Protein AF-A0A379AK02-F1 (afdb_monomer_lite)

Organism: Enterobacter agglomerans (NCBI:txid549)

Sequence (71 aa):
MRRGIFIRHYLPELAGVPDSDIHQPHVWAEKHHKKLDYPAPIVDHKVARKKTLDAFERAKSAGLRASKEPE

Structure (mmCIF, N/CA/C/O backbone):
data_AF-A0A379AK02-F1
#
_entry.id   AF-A0A379AK02-F1
#
loop_
_atom_site.group_PDB
_atom_site.id
_atom_site.type_symbol
_atom_site.label_atom_id
_atom_site.label_alt_id
_atom_site.label_comp_id
_atom_site.label_asym_id
_atom_site.label_entity_id
_atom_site.label_seq_id
_atom_site.pdbx_PDB_ins_code
_atom_site.Cartn_x
_atom_site.Cartn_y
_atom_site.Cartn_z
_atom_site.occupancy
_atom_site.B_iso_or_equiv
_atom_site.auth_seq_id
_atom_site.auth_comp_id
_atom_site.auth_asym_id
_atom_site.auth_atom_id
_atom_site.pdbx_PDB_model_num
ATOM 1 N N . MET A 1 1 ? -15.230 13.184 -0.019 1.00 52.88 1 MET A N 1
ATOM 2 C CA . MET A 1 1 ? -14.484 11.965 0.371 1.00 52.88 1 MET A CA 1
ATOM 3 C C . MET A 1 1 ? -15.276 10.749 -0.093 1.00 52.88 1 MET A C 1
ATOM 5 O O . MET A 1 1 ? -16.484 10.725 0.111 1.00 52.88 1 MET A O 1
ATOM 9 N N . ARG A 1 2 ? -14.656 9.797 -0.804 1.00 64.62 2 ARG A N 1
ATOM 10 C CA . ARG A 1 2 ? -15.344 8.570 -1.252 1.00 64.62 2 ARG A CA 1
ATOM 11 C C . ARG A 1 2 ? -15.456 7.627 -0.047 1.00 64.62 2 ARG A C 1
ATOM 13 O O . ARG A 1 2 ? -14.435 7.257 0.508 1.00 64.62 2 ARG A O 1
ATOM 20 N N . ARG A 1 3 ? -16.675 7.249 0.348 1.00 74.38 3 ARG A N 1
ATOM 21 C CA . ARG A 1 3 ? -17.007 6.518 1.596 1.00 74.38 3 ARG A CA 1
ATOM 22 C C . ARG A 1 3 ? -16.547 5.047 1.668 1.00 74.38 3 ARG A C 1
ATOM 24 O O . ARG A 1 3 ? -17.169 4.241 2.343 1.00 74.38 3 ARG A O 1
ATOM 31 N N . GLY A 1 4 ? -15.555 4.635 0.876 1.00 83.06 4 GLY A N 1
ATOM 32 C CA . GLY A 1 4 ? -15.063 3.248 0.879 1.00 83.06 4 GLY A CA 1
ATOM 33 C C . GLY A 1 4 ? -16.097 2.151 0.566 1.00 83.06 4 GLY A C 1
ATOM 34 O O . GLY A 1 4 ? -15.784 0.981 0.746 1.00 83.06 4 GLY A O 1
ATOM 35 N N . ILE A 1 5 ? -17.307 2.495 0.093 1.00 87.31 5 ILE A N 1
ATOM 36 C CA . ILE A 1 5 ? -18.444 1.562 -0.056 1.00 87.31 5 ILE A CA 1
ATOM 37 C C . ILE A 1 5 ? -18.069 0.362 -0.929 1.00 87.31 5 ILE A C 1
ATOM 39 O O . ILE A 1 5 ? -18.357 -0.772 -0.572 1.00 87.31 5 ILE A O 1
ATOM 43 N N . PHE A 1 6 ? -17.378 0.612 -2.043 1.00 91.06 6 PHE A N 1
ATOM 44 C CA . PHE A 1 6 ? -16.886 -0.443 -2.926 1.00 91.06 6 PHE A CA 1
ATOM 45 C C . PHE A 1 6 ? -15.920 -1.388 -2.197 1.00 91.06 6 PHE A C 1
ATOM 47 O O . PHE A 1 6 ? -16.104 -2.595 -2.235 1.00 91.06 6 PHE A O 1
ATOM 54 N N . ILE A 1 7 ? -14.931 -0.841 -1.482 1.00 91.31 7 ILE A N 1
ATOM 55 C CA . ILE A 1 7 ? -13.927 -1.636 -0.762 1.00 91.31 7 ILE A CA 1
ATOM 56 C C . ILE A 1 7 ? -14.611 -2.517 0.282 1.00 91.31 7 ILE A C 1
ATOM 58 O O . ILE A 1 7 ? -14.381 -3.715 0.295 1.00 91.31 7 ILE A O 1
ATOM 62 N N . ARG A 1 8 ? -15.512 -1.957 1.094 1.00 91.06 8 ARG A N 1
ATOM 63 C CA . ARG A 1 8 ? -16.216 -2.713 2.143 1.00 91.06 8 ARG A CA 1
ATOM 64 C C . ARG A 1 8 ? -17.196 -3.752 1.606 1.00 91.06 8 ARG A C 1
ATOM 66 O O . ARG A 1 8 ? -17.494 -4.710 2.306 1.00 91.06 8 ARG A O 1
ATOM 73 N N . HIS A 1 9 ? -17.719 -3.552 0.398 1.00 92.12 9 HIS A N 1
ATOM 74 C CA . HIS A 1 9 ? -18.590 -4.534 -0.239 1.00 92.12 9 HIS A CA 1
ATOM 75 C C . HIS A 1 9 ? -17.817 -5.797 -0.638 1.00 92.12 9 HIS A C 1
ATOM 77 O O . HIS A 1 9 ? -18.315 -6.898 -0.437 1.00 92.12 9 HIS A O 1
ATOM 83 N N . TYR A 1 10 ? -16.604 -5.635 -1.175 1.00 94.44 10 TYR A N 1
ATOM 84 C CA . TYR A 1 10 ? -15.782 -6.756 -1.645 1.00 94.44 10 TYR A CA 1
ATOM 85 C C . TYR A 1 10 ? -14.796 -7.291 -0.598 1.00 94.44 10 TYR A C 1
ATOM 87 O O . TYR A 1 10 ? -14.363 -8.431 -0.718 1.0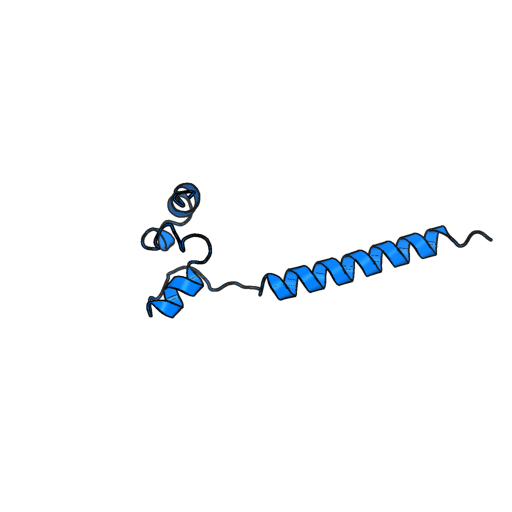0 94.44 10 TYR A O 1
ATOM 95 N N . LEU A 1 11 ? -14.450 -6.487 0.408 1.00 93.38 11 LEU A N 1
ATOM 96 C CA . LEU A 1 11 ? -13.521 -6.810 1.493 1.00 93.38 11 LEU A CA 1
ATOM 97 C C . LEU A 1 11 ? -14.211 -6.537 2.844 1.00 93.38 11 LEU A C 1
ATOM 99 O O . LEU A 1 11 ? -13.974 -5.489 3.466 1.00 93.38 11 LEU A O 1
ATOM 103 N N . PRO A 1 12 ? -15.129 -7.420 3.286 1.00 92.69 12 PRO A N 1
ATOM 104 C CA . PRO A 1 12 ? -15.872 -7.244 4.534 1.00 92.69 12 PRO A CA 1
ATOM 105 C C . PRO A 1 12 ? -14.966 -7.196 5.773 1.00 92.69 12 PRO A C 1
ATOM 107 O O . PRO A 1 12 ? -15.322 -6.557 6.764 1.00 92.69 12 PRO A O 1
ATOM 110 N N . GLU A 1 13 ? -13.768 -7.780 5.713 1.00 93.12 13 GLU A N 1
ATOM 111 C CA . GLU A 1 13 ? -12.748 -7.701 6.763 1.00 93.12 13 GLU A CA 1
ATOM 112 C C . GLU A 1 13 ? -12.288 -6.258 7.058 1.00 93.12 13 GLU A C 1
ATOM 114 O O . GLU A 1 13 ? -11.801 -5.966 8.151 1.00 93.12 13 GLU A O 1
ATOM 119 N N . LEU A 1 14 ? -12.498 -5.325 6.119 1.00 92.31 14 LEU A N 1
ATOM 120 C CA . LEU A 1 14 ? -12.179 -3.900 6.266 1.00 92.31 14 LEU A CA 1
ATOM 121 C C . LEU A 1 14 ? -13.384 -3.038 6.681 1.00 92.31 14 LEU A C 1
ATOM 123 O O . LEU A 1 14 ? -13.266 -1.812 6.763 1.00 92.31 14 LEU A O 1
ATOM 127 N N . ALA A 1 15 ? -14.546 -3.635 6.967 1.00 89.88 15 ALA A N 1
ATOM 128 C CA . ALA A 1 15 ? -15.763 -2.889 7.304 1.00 89.88 15 ALA A CA 1
ATOM 129 C C . ALA A 1 15 ? -15.616 -2.000 8.554 1.00 89.88 15 ALA A C 1
ATOM 131 O O . ALA A 1 15 ? -16.249 -0.948 8.636 1.00 89.88 15 ALA A O 1
ATOM 132 N N . GLY A 1 16 ? -14.756 -2.397 9.499 1.00 88.25 16 GLY A N 1
ATOM 133 C CA . GLY A 1 16 ? -14.467 -1.646 10.724 1.00 88.25 16 GLY A CA 1
ATOM 134 C C . GLY A 1 16 ? -13.474 -0.488 10.566 1.00 88.25 16 GLY A C 1
ATOM 135 O O . GLY A 1 16 ? -13.259 0.251 11.526 1.00 88.25 16 GLY A O 1
ATOM 136 N N . VAL A 1 17 ? -12.859 -0.318 9.390 1.00 91.00 17 VAL A N 1
ATOM 137 C CA . VAL A 1 17 ? -11.870 0.744 9.140 1.00 91.00 17 VAL A CA 1
ATOM 138 C C . VAL A 1 17 ? -12.587 2.046 8.766 1.00 91.00 17 VAL A C 1
ATOM 140 O O . VAL A 1 17 ? -13.402 2.016 7.842 1.00 91.00 17 VAL A O 1
ATOM 143 N N . PRO A 1 18 ? -12.297 3.196 9.408 1.00 91.25 18 PRO A N 1
ATOM 144 C CA . PRO A 1 18 ? -12.910 4.487 9.086 1.00 91.25 18 PRO A CA 1
ATOM 145 C C . PRO A 1 18 ? -12.741 4.904 7.618 1.00 91.25 18 PRO A C 1
ATOM 147 O O . PRO A 1 18 ? -11.749 4.575 6.974 1.00 91.25 18 PRO A O 1
ATOM 150 N N . ASP A 1 19 ? -13.683 5.692 7.091 1.00 90.44 19 ASP A N 1
ATOM 151 C CA . ASP A 1 19 ? -13.676 6.146 5.687 1.00 90.44 19 ASP A CA 1
ATOM 152 C C . ASP A 1 19 ? -12.388 6.891 5.298 1.00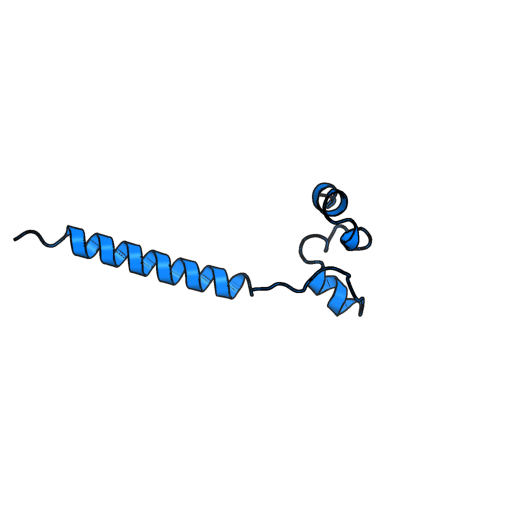 90.44 19 ASP A C 1
ATOM 154 O O . ASP A 1 19 ? -11.941 6.794 4.157 1.00 90.44 19 ASP A O 1
ATOM 158 N N . SER A 1 20 ? -11.784 7.620 6.239 1.00 89.31 20 SER A N 1
ATOM 159 C CA . SER A 1 20 ? -10.529 8.354 6.033 1.00 89.31 20 SER A CA 1
ATOM 160 C C . SER A 1 20 ? -9.335 7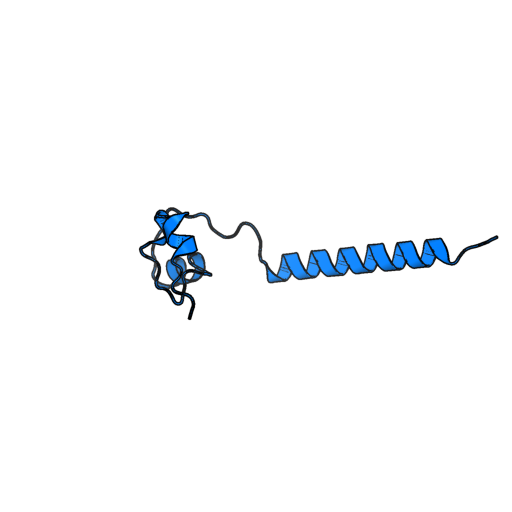.436 5.767 1.00 89.31 20 SER A C 1
ATOM 162 O O . SER A 1 20 ? -8.419 7.818 5.042 1.00 89.31 20 SER A O 1
ATOM 164 N N . ASP A 1 21 ? -9.365 6.222 6.318 1.00 91.56 21 ASP A N 1
ATOM 165 C CA . ASP A 1 21 ? -8.238 5.291 6.336 1.00 91.56 21 ASP A CA 1
ATOM 166 C C . ASP A 1 21 ? -8.488 4.029 5.500 1.00 91.56 21 ASP A C 1
ATOM 168 O O . ASP A 1 21 ? -7.597 3.195 5.349 1.00 91.56 21 ASP A O 1
ATOM 172 N N . ILE A 1 22 ? -9.671 3.891 4.891 1.00 91.81 22 ILE A N 1
ATOM 173 C CA . ILE A 1 22 ? -10.056 2.704 4.109 1.00 91.81 22 ILE A CA 1
ATOM 174 C C . ILE A 1 22 ? -9.116 2.421 2.924 1.00 91.81 22 ILE A C 1
ATOM 176 O O . ILE A 1 22 ? -9.022 1.291 2.456 1.00 91.81 22 ILE A O 1
ATOM 180 N N . HIS A 1 23 ? -8.394 3.436 2.439 1.00 90.75 23 HIS A N 1
ATOM 181 C CA . HIS A 1 23 ? -7.385 3.291 1.386 1.00 90.75 23 HIS A CA 1
ATOM 182 C C . HIS A 1 23 ? -6.019 2.815 1.903 1.00 90.75 23 HIS A C 1
ATOM 184 O O . HIS A 1 23 ? -5.203 2.343 1.115 1.00 90.75 23 HIS A O 1
ATOM 190 N N . GLN A 1 24 ? -5.759 2.945 3.204 1.00 91.62 24 GLN A N 1
ATOM 191 C CA . GLN A 1 24 ? -4.523 2.527 3.869 1.00 91.62 24 GLN A CA 1
ATOM 192 C C . GLN A 1 24 ? -4.849 1.850 5.214 1.00 91.62 24 GLN A C 1
ATOM 194 O O . GLN A 1 24 ? -4.428 2.323 6.271 1.00 91.62 24 GLN A O 1
ATOM 199 N N . PRO A 1 25 ? -5.591 0.725 5.196 1.00 93.25 25 PRO A N 1
ATOM 200 C CA . PRO A 1 25 ? -6.120 0.115 6.415 1.00 93.25 25 PRO A CA 1
ATOM 201 C C . PRO A 1 25 ? -5.017 -0.376 7.363 1.00 93.25 25 PRO A C 1
ATOM 203 O O . PRO A 1 25 ? -5.194 -0.348 8.576 1.00 93.25 25 PRO A O 1
ATOM 206 N N . HIS A 1 26 ? -3.857 -0.763 6.822 1.00 92.00 26 HIS A N 1
ATOM 207 C CA . HIS A 1 26 ? -2.684 -1.178 7.592 1.00 92.00 26 HIS A CA 1
ATOM 208 C C . HIS A 1 26 ? -2.120 -0.045 8.466 1.00 92.00 26 HIS A C 1
ATOM 210 O O . HIS A 1 26 ? -1.852 -0.275 9.638 1.00 92.00 26 HIS A O 1
ATOM 216 N N . VAL A 1 27 ? -2.027 1.187 7.946 1.00 92.06 27 VAL A N 1
ATOM 217 C CA . VAL A 1 27 ? -1.532 2.352 8.709 1.00 92.06 27 VAL A CA 1
ATOM 218 C C . VAL A 1 27 ? -2.451 2.647 9.891 1.00 92.06 27 VAL A C 1
ATOM 220 O O . VAL A 1 27 ? -1.998 2.916 11.004 1.00 92.06 27 VAL A O 1
ATOM 223 N N . TRP A 1 28 ? -3.762 2.571 9.663 1.00 94.12 28 TRP A N 1
ATOM 224 C CA . TRP A 1 28 ? -4.747 2.726 10.726 1.00 94.12 28 TRP A CA 1
ATOM 225 C C . TRP A 1 28 ? -4.650 1.599 11.755 1.00 94.12 28 TRP A C 1
ATOM 227 O O . TRP A 1 28 ? -4.619 1.860 12.956 1.00 94.12 28 TRP A O 1
ATOM 237 N N . ALA A 1 29 ? -4.535 0.353 11.303 1.00 93.19 29 ALA A N 1
ATOM 238 C CA . ALA A 1 29 ? -4.411 -0.802 12.181 1.00 93.19 29 ALA A CA 1
ATOM 239 C C . ALA A 1 29 ? -3.184 -0.701 13.100 1.00 93.19 29 ALA A C 1
ATOM 241 O O . ALA A 1 29 ? -3.311 -0.897 14.309 1.00 93.19 29 ALA A O 1
ATOM 242 N N . GLU A 1 30 ? -2.031 -0.307 12.556 1.00 92.69 30 GLU A N 1
ATOM 243 C CA . GLU A 1 30 ? -0.802 -0.077 13.322 1.00 92.69 30 GLU A CA 1
ATOM 244 C C . GLU A 1 30 ? -0.972 1.042 14.354 1.00 92.69 30 GLU A C 1
ATOM 246 O O . GLU A 1 30 ? -0.675 0.847 15.533 1.00 92.69 30 GLU A O 1
ATOM 251 N N . LYS A 1 31 ? -1.521 2.190 13.938 1.00 93.31 31 LYS A N 1
ATOM 252 C CA . LYS A 1 31 ? -1.744 3.349 14.818 1.00 93.31 31 LYS A CA 1
ATOM 253 C C . LYS A 1 31 ? -2.709 3.052 15.967 1.00 93.31 31 LYS A C 1
ATOM 255 O O . LYS A 1 31 ? -2.576 3.619 17.048 1.00 93.31 31 LYS A O 1
ATOM 260 N N . HIS A 1 32 ? -3.698 2.196 15.727 1.00 91.62 32 HIS A N 1
ATOM 261 C CA . HIS A 1 32 ? -4.734 1.849 16.698 1.00 91.62 32 HIS A CA 1
ATOM 262 C C . HIS A 1 32 ? -4.474 0.515 17.418 1.00 91.62 32 HIS A C 1
ATOM 264 O O . HIS A 1 32 ? -5.338 0.064 18.173 1.00 91.62 32 HIS A O 1
ATOM 270 N N . HIS A 1 33 ? -3.315 -0.118 17.192 1.00 91.19 33 HIS A N 1
ATOM 271 C CA . HIS A 1 33 ? -2.968 -1.446 17.712 1.00 91.19 33 HIS A CA 1
ATOM 272 C C . HIS A 1 33 ? -4.064 -2.498 17.459 1.00 91.19 33 HIS A C 1
ATOM 274 O O . HIS A 1 33 ? -4.371 -3.339 18.308 1.00 91.19 33 HIS A O 1
ATOM 280 N N . LYS A 1 34 ? -4.691 -2.435 16.281 1.00 90.56 34 LYS A N 1
ATOM 281 C CA . LYS A 1 34 ? -5.716 -3.381 15.832 1.00 90.56 34 LYS A CA 1
ATOM 282 C C . LYS A 1 34 ? -5.084 -4.420 14.919 1.00 90.56 34 LYS A C 1
ATOM 284 O O . LYS A 1 34 ? -4.297 -4.092 14.040 1.00 90.56 34 LYS A O 1
ATOM 289 N N . LYS A 1 35 ? -5.475 -5.680 15.091 1.00 90.00 35 LYS A N 1
ATOM 290 C CA . LYS A 1 35 ? -5.186 -6.730 14.115 1.00 90.00 35 LYS A CA 1
ATOM 291 C C . LYS A 1 35 ? -6.306 -6.742 13.078 1.00 90.00 35 LYS A C 1
ATOM 293 O O . LYS A 1 35 ? -7.472 -6.846 13.454 1.00 90.00 35 LYS A O 1
ATOM 298 N N . LEU A 1 36 ? -5.947 -6.627 11.805 1.00 90.94 36 LEU A N 1
ATOM 299 C CA . LEU A 1 36 ? -6.868 -6.838 10.692 1.00 90.94 36 LEU A CA 1
ATOM 300 C C . LEU A 1 36 ? -6.711 -8.261 10.170 1.00 90.94 36 LEU A C 1
ATOM 302 O O . LEU A 1 36 ? -5.595 -8.778 10.117 1.00 90.94 36 LEU A O 1
ATOM 306 N N . ASP A 1 37 ? -7.815 -8.852 9.727 1.00 92.44 37 ASP A N 1
ATOM 307 C CA . ASP A 1 37 ? -7.802 -10.080 8.923 1.00 92.44 37 ASP A CA 1
ATOM 308 C C . ASP A 1 37 ? -7.549 -9.758 7.438 1.00 92.44 37 ASP A C 1
ATOM 310 O O . ASP A 1 37 ? -8.138 -10.329 6.531 1.00 92.44 37 ASP A O 1
ATOM 314 N N . TYR A 1 38 ? -6.698 -8.758 7.203 1.00 92.62 38 TYR A N 1
ATOM 315 C CA . TYR A 1 38 ? -6.310 -8.263 5.892 1.00 92.62 38 TYR A CA 1
ATOM 316 C C . TYR A 1 38 ? -4.782 -8.163 5.855 1.00 92.62 38 TYR A C 1
ATOM 318 O O . TYR A 1 38 ? -4.187 -7.646 6.810 1.00 92.62 38 TYR A O 1
ATOM 326 N N . PRO A 1 39 ? -4.122 -8.657 4.795 1.00 92.12 39 PRO A N 1
ATOM 327 C CA . PRO A 1 39 ? -2.671 -8.724 4.751 1.00 92.12 39 PRO A CA 1
ATOM 328 C C . PRO A 1 39 ? -2.023 -7.336 4.741 1.00 92.12 39 PRO A C 1
ATOM 330 O O . PRO A 1 39 ? -2.575 -6.349 4.244 1.00 92.12 39 PR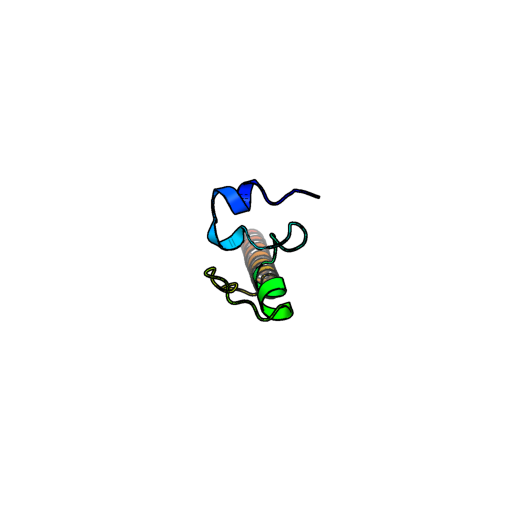O A O 1
ATOM 333 N N . ALA A 1 40 ? -0.794 -7.280 5.252 1.00 91.44 40 ALA A N 1
ATOM 334 C CA . ALA A 1 40 ? 0.059 -6.113 5.091 1.00 91.44 40 ALA A CA 1
ATOM 335 C C . ALA A 1 40 ? 0.404 -5.889 3.603 1.00 91.44 40 ALA A C 1
ATOM 337 O O . ALA A 1 40 ? 0.403 -6.843 2.815 1.00 91.44 40 ALA A O 1
ATOM 338 N N . PRO A 1 41 ? 0.728 -4.648 3.196 1.00 93.06 41 PRO A N 1
ATOM 339 C CA . PRO A 1 41 ? 1.190 -4.373 1.842 1.00 93.06 41 PRO A CA 1
ATOM 340 C C . PRO A 1 41 ? 2.390 -5.248 1.473 1.00 93.06 41 PRO A C 1
ATOM 342 O O . PRO A 1 41 ? 3.397 -5.274 2.174 1.00 93.06 41 PRO A O 1
ATOM 345 N N . ILE A 1 42 ? 2.295 -5.939 0.337 1.00 94.62 42 ILE A N 1
ATOM 346 C CA . ILE A 1 42 ? 3.360 -6.827 -0.158 1.00 94.62 42 ILE A CA 1
ATOM 347 C C . ILE A 1 42 ? 4.566 -6.010 -0.653 1.00 94.62 42 ILE A C 1
ATOM 349 O O . ILE A 1 42 ? 5.702 -6.481 -0.637 1.00 94.62 42 ILE A O 1
ATOM 353 N N . VAL A 1 43 ? 4.328 -4.774 -1.103 1.00 94.31 43 VAL A N 1
ATOM 354 C CA . VAL A 1 43 ? 5.357 -3.868 -1.617 1.00 94.31 43 VAL A CA 1
ATOM 355 C C . VAL A 1 43 ? 5.201 -2.469 -1.039 1.00 94.31 43 VAL A C 1
ATOM 357 O O . VAL A 1 43 ? 4.093 -1.979 -0.831 1.00 94.31 43 VAL A O 1
ATOM 360 N N . ASP A 1 44 ? 6.328 -1.781 -0.881 1.00 93.62 44 ASP A N 1
ATOM 361 C CA . ASP A 1 44 ? 6.334 -0.332 -0.725 1.00 93.62 44 ASP A CA 1
ATOM 362 C C . ASP A 1 44 ? 6.035 0.315 -2.089 1.00 93.62 44 ASP A C 1
ATOM 364 O O . ASP A 1 44 ? 6.826 0.215 -3.035 1.00 93.62 44 ASP A O 1
ATOM 368 N N . HIS A 1 45 ? 4.889 0.991 -2.200 1.00 92.69 45 HIS A N 1
ATOM 369 C CA . HIS A 1 45 ? 4.446 1.622 -3.446 1.00 92.69 45 HIS A CA 1
ATOM 370 C C . HIS A 1 45 ? 5.413 2.691 -3.969 1.00 92.69 45 HIS A C 1
ATOM 372 O O . HIS A 1 45 ? 5.570 2.831 -5.185 1.00 92.69 45 HIS A O 1
ATOM 378 N N . LYS A 1 46 ? 6.072 3.445 -3.084 1.00 93.44 46 LYS A N 1
ATOM 379 C CA . LYS A 1 46 ? 7.012 4.506 -3.470 1.00 93.44 46 LYS A CA 1
ATOM 380 C C . LYS 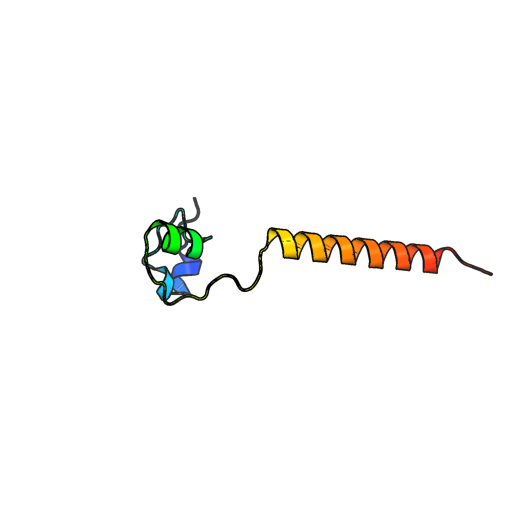A 1 46 ? 8.258 3.894 -4.104 1.00 93.44 46 LYS A C 1
ATOM 382 O O . LYS A 1 46 ? 8.687 4.336 -5.175 1.00 93.44 46 LYS A O 1
ATOM 387 N N . VAL A 1 47 ? 8.804 2.854 -3.478 1.00 96.69 47 VAL A N 1
ATOM 388 C CA . VAL A 1 47 ? 9.972 2.120 -3.981 1.00 96.69 47 VAL A CA 1
ATOM 389 C C . VAL A 1 47 ? 9.630 1.374 -5.267 1.00 96.69 47 VAL A C 1
ATOM 391 O O . VAL A 1 47 ? 10.373 1.482 -6.245 1.00 96.69 47 VAL A O 1
ATOM 394 N N . ALA A 1 48 ? 8.506 0.653 -5.296 1.00 96.75 48 ALA A N 1
ATOM 395 C CA . ALA A 1 48 ? 8.064 -0.104 -6.466 1.00 96.75 48 ALA A CA 1
ATOM 396 C C . ALA A 1 48 ? 7.880 0.814 -7.679 1.00 96.75 48 ALA A C 1
ATOM 398 O O . ALA A 1 48 ? 8.459 0.561 -8.735 1.00 96.75 48 ALA A O 1
ATOM 399 N N . ARG A 1 49 ? 7.181 1.944 -7.503 1.00 97.00 49 ARG A N 1
ATOM 400 C CA . ARG A 1 49 ? 6.987 2.938 -8.565 1.00 97.00 49 ARG A CA 1
ATOM 401 C C . ARG A 1 49 ? 8.314 3.446 -9.119 1.00 97.00 49 ARG A C 1
ATOM 403 O O . ARG A 1 49 ? 8.476 3.510 -10.334 1.00 97.00 49 ARG A O 1
ATOM 410 N N . LYS A 1 50 ? 9.263 3.804 -8.247 1.00 97.62 50 LYS A N 1
ATOM 411 C CA . LYS A 1 50 ? 10.584 4.281 -8.681 1.00 97.62 50 LYS A CA 1
ATOM 412 C C . LYS A 1 50 ? 11.318 3.213 -9.493 1.00 97.62 50 LYS A C 1
ATOM 414 O O . LYS A 1 50 ? 11.795 3.511 -10.581 1.00 97.62 50 LYS A O 1
ATOM 419 N N . LYS A 1 51 ? 11.353 1.968 -9.007 1.00 97.12 51 LYS A N 1
ATOM 420 C CA . LYS A 1 51 ? 11.990 0.847 -9.719 1.00 97.12 51 LYS A CA 1
ATOM 421 C C . LYS A 1 51 ? 11.387 0.640 -11.111 1.00 97.12 51 LYS A C 1
ATOM 423 O O . LYS A 1 51 ? 12.142 0.483 -12.068 1.00 97.12 51 LYS A O 1
ATOM 428 N N . THR A 1 52 ? 10.058 0.678 -11.226 1.00 96.50 52 THR A N 1
ATOM 429 C CA . THR A 1 52 ? 9.357 0.538 -12.510 1.00 96.50 52 THR A CA 1
ATOM 430 C C . THR A 1 52 ? 9.714 1.664 -13.477 1.00 96.50 52 THR A C 1
ATOM 432 O O . THR A 1 52 ? 10.047 1.381 -14.624 1.00 96.50 52 THR A O 1
ATOM 435 N N . LEU A 1 53 ? 9.698 2.922 -13.026 1.00 97.31 53 LEU A N 1
ATOM 436 C CA . LEU A 1 53 ? 10.052 4.066 -13.874 1.00 97.31 53 LEU A CA 1
ATOM 437 C C . LEU A 1 53 ? 11.514 4.010 -14.327 1.00 97.31 53 LEU A C 1
ATOM 439 O O . LEU A 1 53 ? 11.790 4.152 -15.514 1.00 97.31 53 LEU A O 1
ATOM 443 N N . ASP A 1 54 ? 12.436 3.716 -13.409 1.00 96.56 54 ASP A N 1
ATOM 444 C CA . ASP A 1 54 ? 13.860 3.597 -13.727 1.00 96.56 54 ASP A CA 1
ATOM 445 C C . ASP A 1 54 ? 14.106 2.468 -14.748 1.00 96.56 54 ASP A C 1
ATOM 447 O O . ASP A 1 54 ? 14.979 2.574 -15.610 1.00 96.56 54 ASP A O 1
ATOM 451 N N . ALA A 1 55 ? 13.381 1.348 -14.648 1.00 96.00 55 ALA A N 1
ATOM 452 C CA . ALA A 1 55 ? 13.470 0.247 -15.609 1.00 96.00 55 ALA A CA 1
ATOM 453 C C . ALA A 1 55 ? 12.870 0.619 -16.975 1.00 96.00 55 ALA A C 1
ATOM 455 O O . ALA A 1 55 ? 13.475 0.330 -18.008 1.00 96.00 55 ALA A O 1
ATOM 456 N N . PHE A 1 56 ? 11.723 1.300 -16.984 1.00 95.81 56 PHE A N 1
ATOM 457 C CA . PHE A 1 56 ? 11.064 1.749 -18.207 1.00 95.81 56 PHE A CA 1
ATOM 458 C C . PHE A 1 56 ? 11.927 2.743 -18.994 1.00 95.81 56 PHE A C 1
ATOM 460 O O . PHE A 1 56 ? 12.133 2.554 -20.191 1.00 95.81 56 PHE A O 1
ATOM 467 N N . GLU A 1 57 ? 12.502 3.752 -18.334 1.00 95.81 57 GLU A N 1
ATOM 468 C CA . GLU A 1 57 ? 13.378 4.728 -18.999 1.00 95.81 57 GLU A CA 1
ATOM 469 C C . GLU A 1 57 ? 14.649 4.076 -19.567 1.00 95.81 57 GLU A C 1
ATOM 471 O O . GLU A 1 57 ? 15.099 4.412 -20.667 1.00 95.81 57 GLU A O 1
ATOM 476 N N . ARG A 1 58 ? 15.205 3.076 -18.870 1.00 95.06 58 ARG A N 1
ATOM 477 C CA . ARG A 1 58 ? 16.320 2.266 -19.390 1.00 95.06 58 ARG A CA 1
ATOM 478 C C . ARG A 1 58 ? 15.924 1.489 -20.645 1.00 95.06 58 ARG A C 1
ATOM 480 O O . ARG A 1 58 ? 16.650 1.536 -21.633 1.00 95.06 58 ARG A O 1
ATOM 487 N N . ALA A 1 59 ? 14.769 0.827 -20.639 1.00 94.75 59 ALA A N 1
ATOM 488 C CA . ALA A 1 59 ? 14.280 0.089 -21.804 1.00 94.75 59 ALA A CA 1
ATOM 489 C C . ALA A 1 59 ? 13.995 1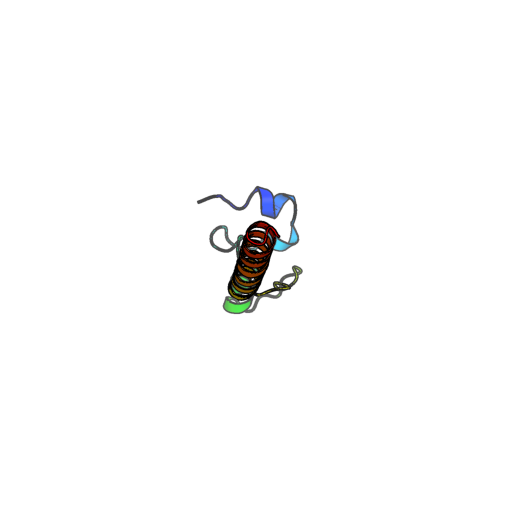.018 -22.997 1.00 94.75 59 ALA A C 1
ATOM 491 O O . ALA A 1 59 ? 14.401 0.734 -24.123 1.00 94.75 59 ALA A O 1
ATOM 492 N N . LYS A 1 60 ? 13.361 2.169 -22.748 1.00 93.19 60 LYS A N 1
ATOM 493 C CA . LYS A 1 60 ? 13.058 3.180 -23.769 1.00 93.19 60 LYS A CA 1
ATOM 494 C C . LYS A 1 60 ? 14.324 3.765 -24.396 1.00 93.19 60 LYS A C 1
ATOM 496 O O . LYS A 1 60 ? 14.413 3.870 -25.617 1.00 93.19 60 LYS A O 1
ATOM 501 N N . SER A 1 61 ? 15.308 4.141 -23.579 1.00 90.06 61 SER A N 1
ATOM 502 C CA . SER A 1 61 ? 16.583 4.684 -24.070 1.00 90.06 61 SER A CA 1
ATOM 503 C C . SER A 1 61 ? 17.412 3.644 -24.826 1.00 90.06 61 SER A C 1
ATOM 505 O O . SER A 1 61 ? 18.019 3.985 -25.841 1.00 90.06 61 SER A O 1
ATOM 507 N N . ALA A 1 62 ? 17.393 2.379 -24.396 1.00 84.75 62 ALA A N 1
ATOM 508 C CA . ALA A 1 62 ? 18.005 1.277 -25.137 1.00 84.75 62 ALA A CA 1
ATOM 509 C C . ALA A 1 62 ? 17.335 1.066 -26.506 1.00 84.75 62 ALA A C 1
ATOM 511 O O . ALA A 1 62 ? 18.031 0.990 -27.515 1.00 84.75 62 ALA A O 1
ATOM 512 N N . GLY A 1 63 ? 15.999 1.068 -26.563 1.00 80.88 63 GLY A N 1
ATOM 513 C CA . GLY A 1 63 ? 15.256 0.974 -27.825 1.00 80.88 63 GLY A CA 1
ATOM 514 C C . GLY A 1 63 ? 15.521 2.150 -28.774 1.00 80.88 63 GLY A C 1
ATOM 515 O O . GLY A 1 63 ? 15.641 1.951 -29.980 1.00 80.88 63 GLY A O 1
ATOM 516 N N . LEU A 1 64 ? 15.686 3.366 -28.237 1.00 74.44 64 LEU A N 1
ATOM 517 C CA . LEU A 1 64 ? 16.032 4.559 -29.020 1.00 74.44 64 LEU A CA 1
ATOM 518 C C . LEU A 1 64 ? 17.471 4.520 -29.563 1.00 74.44 64 LEU A C 1
ATOM 520 O O . LEU A 1 64 ? 17.734 5.037 -30.645 1.00 74.44 64 LEU A O 1
ATOM 524 N N . ARG A 1 65 ? 18.413 3.928 -28.816 1.00 68.62 65 ARG A N 1
ATOM 525 C CA . ARG A 1 65 ? 19.792 3.712 -29.285 1.00 68.62 65 ARG A CA 1
ATOM 526 C C . ARG A 1 65 ? 19.847 2.653 -30.383 1.00 68.62 65 ARG A C 1
ATOM 528 O O . ARG A 1 65 ? 20.470 2.897 -31.405 1.00 68.62 65 ARG A O 1
ATOM 535 N N . ALA A 1 66 ? 19.110 1.554 -30.221 1.00 65.06 66 ALA A N 1
ATOM 536 C CA . ALA A 1 66 ? 19.010 0.492 -31.223 1.00 65.06 66 ALA A CA 1
ATOM 537 C C . ALA A 1 66 ? 18.349 0.939 -32.544 1.00 65.06 66 ALA A C 1
ATOM 539 O O . ALA A 1 66 ? 18.538 0.298 -33.567 1.00 65.06 66 ALA A O 1
ATOM 540 N N . SER A 1 67 ? 17.587 2.039 -32.539 1.00 60.03 67 SER A N 1
ATOM 541 C CA . SER A 1 67 ? 16.981 2.632 -33.745 1.00 60.03 67 SER A CA 1
ATOM 542 C C . SER A 1 67 ? 17.812 3.768 -34.363 1.00 60.03 67 SER A C 1
ATOM 544 O O . SER A 1 67 ? 17.387 4.357 -35.356 1.00 60.03 67 SER A O 1
ATOM 546 N N . LYS A 1 68 ? 18.987 4.085 -33.796 1.00 59.06 68 LYS A N 1
ATOM 547 C CA . LYS A 1 68 ? 19.900 5.138 -34.275 1.00 59.06 68 LYS A CA 1
ATOM 548 C C . LYS A 1 68 ? 21.201 4.632 -34.906 1.00 59.06 68 LYS A C 1
ATOM 550 O O . LYS A 1 68 ? 21.950 5.466 -35.400 1.00 59.06 68 LYS A O 1
ATOM 555 N N . GLU A 1 69 ? 21.450 3.327 -34.935 1.00 55.53 69 GLU A N 1
ATOM 556 C CA . GLU A 1 69 ? 22.509 2.733 -35.761 1.00 55.53 69 GLU A CA 1
ATOM 557 C C . GLU A 1 69 ? 21.895 2.111 -37.023 1.00 55.53 69 GLU A C 1
ATOM 559 O O . GLU A 1 69 ? 21.412 0.979 -36.982 1.00 55.53 69 GLU A O 1
ATOM 564 N N . PRO A 1 70 ? 21.872 2.838 -38.149 1.00 60.03 70 PRO A N 1
ATOM 565 C CA . PRO A 1 70 ? 22.037 2.243 -39.459 1.00 60.03 70 PRO A CA 1
ATOM 566 C C . PRO A 1 70 ? 23.531 2.204 -39.836 1.00 60.03 70 PRO A C 1
ATOM 568 O O . PRO A 1 70 ? 24.319 3.022 -39.362 1.00 60.03 70 PRO A O 1
ATOM 571 N N . GLU A 1 71 ? 23.849 1.209 -40.661 1.00 45.72 71 GLU A N 1
ATOM 572 C CA . GLU A 1 71 ? 25.113 0.892 -41.350 1.00 45.72 71 GLU A CA 1
ATOM 573 C C . GLU A 1 71 ? 25.971 2.093 -41.792 1.00 45.72 71 GLU A C 1
ATOM 575 O O . GLU A 1 71 ? 25.407 3.067 -42.347 1.00 45.72 71 GLU A O 1
#

InterPro domains:
  IPR005101 Cryptochrome/DNA photolyase, FAD-binding domain [PF03441] (3-57)
  IPR036134 Cryptochrome/DNA photolyase, FAD-binding domain-like superfamily [SSF48173] (4-61)

Secondary structure (DSSP, 8-state):
----HHHHHH-GGGTTS-TTTTTSHHHHHHHTTPPPSSPPPSS-HHHHHHHHHHHHHHHHHHHHHHTS---

Radius of gyration: 20.2 Å; chains: 1; bounding box: 44×22×59 Å

pLDDT: mean 87.68, std 11.91, range [45.72, 97.62]

Foldseek 3Di:
DPQCPVVCVVPVLCVPPGSVCSVPSVVVCVVVVHDTPDDDDPDDPVVVVVVVVVVVVVVVVVVVVVVPDDD